Protein AF-A0A2T1D311-F1 (afdb_monomer_lite)

Secondary structure (DSSP, 8-state):
-------------HHHHHHHHHHHHHHHHHHHTSPPPPTTEEEEEEEEEETTEEEEEEEEEEE-TTS-EE--EEESTTSHHHHHHHHHHHHHHHHHHHHHHHHHHHHHHHHHHHHHHHHHHHHHHHTT-

pLDDT: mean 87.61, std 15.24, range [35.62, 97.69]

Radius of gyration: 26.02 Å; chains: 1; bounding box: 50×35×83 Å

Structure (mmCIF, N/CA/C/O backbone):
data_AF-A0A2T1D311-F1
#
_entry.id   AF-A0A2T1D311-F1
#
loop_
_atom_site.group_PDB
_atom_site.id
_atom_site.type_symbol
_atom_site.label_atom_id
_atom_site.label_alt_id
_atom_site.label_comp_id
_atom_site.label_asym_id
_atom_site.label_entity_id
_atom_site.label_seq_id
_atom_site.pdbx_PDB_ins_code
_atom_site.Cartn_x
_atom_site.Cartn_y
_atom_site.Cartn_z
_atom_site.occupancy
_atom_site.B_iso_or_equiv
_atom_site.auth_seq_id
_atom_site.auth_comp_id
_atom_site.auth_asym_id
_atom_site.auth_atom_id
_atom_site.pdbx_PDB_model_num
ATOM 1 N N . MET A 1 1 ? 34.226 -18.092 -45.002 1.00 39.03 1 MET A N 1
ATOM 2 C CA . MET A 1 1 ? 34.162 -16.711 -44.482 1.00 39.03 1 MET A CA 1
ATOM 3 C C . MET A 1 1 ? 32.817 -16.583 -43.801 1.00 39.03 1 MET A C 1
ATOM 5 O O . MET A 1 1 ? 31.813 -16.790 -44.463 1.00 39.03 1 MET A O 1
ATOM 9 N N . VAL A 1 2 ? 32.803 -16.440 -42.476 1.00 35.62 2 VAL A N 1
ATOM 10 C CA . VAL A 1 2 ? 31.567 -16.404 -41.684 1.00 35.62 2 VAL A CA 1
ATOM 11 C C . VAL A 1 2 ? 31.185 -14.937 -41.545 1.00 35.62 2 VAL A C 1
ATOM 13 O O . VAL A 1 2 ? 31.899 -14.184 -40.888 1.00 35.62 2 VAL A O 1
ATOM 16 N N . GLU A 1 3 ? 30.121 -14.524 -42.228 1.00 39.78 3 GLU A N 1
ATOM 17 C CA . GLU A 1 3 ? 29.543 -13.193 -42.062 1.00 39.78 3 GLU A CA 1
ATOM 18 C C . GLU A 1 3 ? 29.017 -13.068 -40.633 1.00 39.78 3 GLU A C 1
ATOM 20 O O . GLU A 1 3 ? 28.079 -13.752 -40.221 1.00 39.78 3 GLU A O 1
ATOM 25 N N . VAL A 1 4 ? 29.674 -12.209 -39.858 1.00 45.44 4 VAL A N 1
ATOM 26 C CA . VAL A 1 4 ? 29.231 -11.808 -38.529 1.00 45.44 4 VAL A CA 1
ATOM 27 C C . VAL A 1 4 ? 28.008 -10.922 -38.732 1.00 45.44 4 VAL A C 1
ATOM 29 O O . VAL A 1 4 ? 28.116 -9.716 -38.932 1.00 45.44 4 VAL A O 1
ATOM 32 N N . GLN A 1 5 ? 26.828 -11.538 -38.736 1.00 38.72 5 GLN A N 1
ATOM 33 C CA . GLN A 1 5 ? 25.574 -10.813 -38.609 1.00 38.72 5 GLN A CA 1
ATOM 34 C C . GLN A 1 5 ? 25.513 -10.258 -37.188 1.00 38.72 5 GLN A C 1
ATOM 36 O O . GLN A 1 5 ? 25.073 -10.931 -36.256 1.00 38.72 5 GLN A O 1
ATOM 41 N N . THR A 1 6 ? 25.997 -9.032 -37.006 1.00 46.44 6 THR A N 1
ATOM 42 C CA . THR A 1 6 ? 25.813 -8.269 -35.774 1.00 46.44 6 THR A CA 1
ATOM 43 C C . THR A 1 6 ? 24.332 -7.923 -35.675 1.00 46.44 6 THR A C 1
ATOM 45 O O . THR A 1 6 ? 23.867 -6.884 -36.137 1.00 46.44 6 THR A O 1
ATOM 48 N N . THR A 1 7 ? 23.545 -8.850 -35.133 1.00 44.66 7 THR A N 1
ATOM 49 C CA . THR A 1 7 ? 22.142 -8.634 -34.809 1.00 44.66 7 THR A CA 1
ATOM 50 C C . THR A 1 7 ? 22.061 -7.542 -33.749 1.00 44.66 7 THR A C 1
ATOM 52 O O . THR A 1 7 ? 22.130 -7.827 -32.554 1.00 44.66 7 THR A O 1
ATOM 55 N N . HIS A 1 8 ? 21.869 -6.293 -34.170 1.00 46.38 8 HIS A N 1
ATOM 56 C CA . HIS A 1 8 ? 21.360 -5.207 -33.329 1.00 46.38 8 HIS A CA 1
ATOM 57 C C . HIS A 1 8 ? 19.879 -5.464 -33.006 1.00 46.3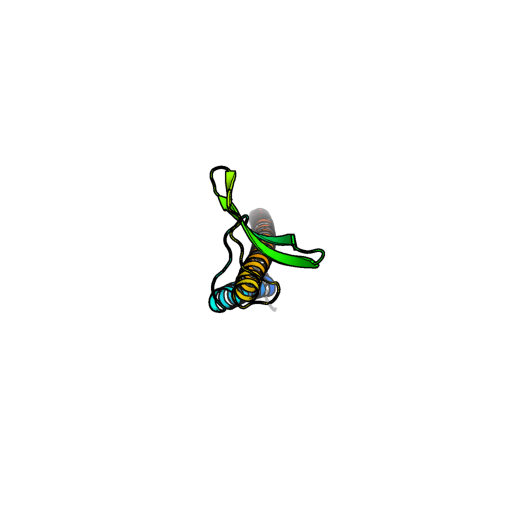8 8 HIS A C 1
ATOM 59 O O . HIS A 1 8 ? 18.995 -4.669 -33.308 1.00 46.38 8 HIS A O 1
ATOM 65 N N . LYS A 1 9 ? 19.580 -6.639 -32.440 1.00 45.53 9 LYS A N 1
ATOM 66 C CA . LYS A 1 9 ? 18.251 -6.964 -31.945 1.00 45.53 9 LYS A CA 1
ATOM 67 C C . LYS A 1 9 ? 18.118 -6.276 -30.597 1.00 45.53 9 LYS A C 1
ATOM 69 O O . LYS A 1 9 ? 18.650 -6.743 -29.596 1.00 45.53 9 LYS A O 1
ATOM 74 N N . THR A 1 10 ? 17.454 -5.130 -30.642 1.00 50.38 10 THR A N 1
ATOM 75 C CA . THR A 1 10 ? 17.013 -4.279 -29.541 1.00 50.38 10 THR A CA 1
ATOM 76 C C . THR A 1 10 ? 16.474 -5.126 -28.388 1.00 50.38 10 THR A C 1
ATOM 78 O O . THR A 1 10 ? 15.307 -5.508 -28.371 1.00 50.38 10 THR A O 1
ATOM 81 N N . MET A 1 11 ? 17.329 -5.469 -27.427 1.00 52.41 11 MET A N 1
ATOM 82 C CA . MET A 1 11 ? 16.879 -6.063 -26.178 1.00 52.41 11 MET A CA 1
ATOM 83 C C . MET A 1 11 ? 16.522 -4.914 -25.245 1.00 52.41 11 MET A C 1
ATOM 85 O O . MET A 1 11 ? 17.379 -4.420 -24.513 1.00 52.41 11 MET A O 1
ATOM 89 N N . ILE A 1 12 ? 15.244 -4.522 -25.194 1.00 60.59 12 ILE A N 1
ATOM 90 C CA . ILE A 1 12 ? 14.723 -4.199 -23.861 1.00 60.59 12 ILE A CA 1
ATOM 91 C C . ILE A 1 12 ? 15.013 -5.464 -23.068 1.00 60.59 12 ILE A C 1
ATOM 93 O O . ILE A 1 12 ? 14.526 -6.523 -23.455 1.00 60.59 12 ILE A O 1
ATOM 97 N N . SER A 1 13 ? 15.908 -5.375 -22.084 1.00 74.44 13 SER A N 1
ATOM 98 C CA . SER A 1 13 ? 16.422 -6.563 -21.404 1.00 74.44 13 SER A CA 1
ATOM 99 C C . SER A 1 13 ? 15.244 -7.453 -21.008 1.00 74.44 13 SER A C 1
ATOM 101 O O . SER A 1 13 ? 14.333 -6.970 -20.333 1.00 74.44 13 SER A O 1
ATOM 103 N N . ASP A 1 14 ? 15.229 -8.716 -21.452 1.00 83.81 14 ASP A N 1
ATOM 104 C CA . ASP A 1 14 ? 14.134 -9.669 -21.189 1.00 83.81 14 ASP A CA 1
ATOM 105 C C . ASP A 1 14 ? 13.773 -9.704 -19.694 1.00 83.81 14 ASP A C 1
ATOM 107 O O . ASP A 1 14 ? 12.617 -9.865 -19.306 1.00 83.81 14 ASP A O 1
ATOM 111 N N . HIS A 1 15 ? 14.771 -9.441 -18.850 1.00 86.06 15 HIS A N 1
ATOM 112 C CA . HIS A 1 15 ? 14.636 -9.256 -17.415 1.00 86.06 15 HIS A CA 1
ATOM 113 C C . HIS A 1 15 ? 13.689 -8.106 -17.014 1.00 86.06 15 HIS A C 1
ATOM 115 O O . HIS A 1 15 ? 12.881 -8.269 -16.106 1.00 86.06 15 HIS A O 1
ATOM 121 N N . LEU A 1 16 ? 13.761 -6.937 -17.659 1.00 89.31 16 LEU A N 1
ATOM 122 C CA . LEU A 1 16 ? 12.890 -5.794 -17.349 1.00 89.31 16 LEU A CA 1
ATOM 123 C C . LEU A 1 16 ? 11.436 -6.065 -17.743 1.00 89.31 16 LEU A C 1
ATOM 125 O O . LEU A 1 16 ? 10.522 -5.679 -17.016 1.00 89.31 16 LEU A O 1
ATOM 129 N N . GLN A 1 17 ? 11.215 -6.762 -18.860 1.00 87.31 17 GLN A N 1
ATOM 130 C CA . GLN A 1 17 ? 9.869 -7.179 -19.258 1.00 87.31 17 GLN A CA 1
ATOM 131 C C . GLN A 1 17 ? 9.313 -8.251 -18.313 1.00 87.31 17 GLN A C 1
ATOM 133 O O . GLN A 1 17 ? 8.153 -8.169 -17.903 1.00 87.31 17 GLN A O 1
ATOM 138 N N . ALA A 1 18 ? 10.145 -9.210 -17.899 1.00 91.56 18 ALA A N 1
ATOM 139 C CA . ALA A 1 18 ? 9.775 -10.203 -16.897 1.00 91.56 18 ALA A CA 1
ATOM 140 C C . ALA A 1 18 ? 9.414 -9.554 -15.550 1.00 91.56 18 ALA A C 1
ATOM 142 O O . ALA A 1 18 ? 8.396 -9.910 -14.956 1.00 91.56 18 ALA A O 1
ATOM 143 N N . GLU A 1 19 ? 10.183 -8.561 -15.091 1.00 94.50 19 GLU A N 1
ATOM 144 C CA . GLU A 1 19 ? 9.881 -7.856 -13.840 1.00 94.50 19 GLU A CA 1
ATOM 145 C C . GLU A 1 19 ? 8.589 -7.039 -13.944 1.00 94.50 19 GLU A C 1
ATOM 147 O O . GLU A 1 19 ? 7.784 -7.033 -13.014 1.00 94.50 19 GLU A O 1
ATOM 152 N N . ARG A 1 20 ? 8.318 -6.420 -15.099 1.00 93.12 20 ARG A N 1
ATOM 153 C CA . ARG A 1 20 ? 7.047 -5.723 -15.339 1.00 93.12 20 ARG A CA 1
ATOM 154 C C . ARG A 1 20 ? 5.863 -6.680 -15.220 1.00 93.12 20 ARG A C 1
ATOM 156 O O . ARG A 1 20 ? 4.870 -6.350 -14.572 1.00 93.12 20 ARG A O 1
ATOM 163 N N . LEU A 1 21 ? 5.977 -7.869 -15.812 1.00 95.38 21 LEU A N 1
ATOM 164 C CA . LEU A 1 21 ? 4.954 -8.906 -15.699 1.00 95.38 21 LEU A CA 1
ATOM 165 C C . LEU A 1 21 ? 4.796 -9.381 -14.248 1.00 95.38 21 LEU A C 1
ATOM 167 O O . LEU A 1 21 ? 3.669 -9.534 -13.777 1.00 95.38 21 LEU A O 1
ATOM 171 N N . ARG A 1 22 ? 5.905 -9.564 -13.520 1.00 97.12 22 ARG A N 1
ATOM 172 C CA . ARG A 1 22 ? 5.896 -9.945 -12.101 1.00 97.12 22 ARG A CA 1
ATOM 173 C C . ARG A 1 22 ? 5.150 -8.920 -11.248 1.00 97.12 22 ARG A C 1
ATOM 175 O O . ARG A 1 22 ? 4.305 -9.304 -10.443 1.00 97.12 22 ARG A O 1
ATOM 182 N N . LEU A 1 23 ? 5.424 -7.628 -11.437 1.00 97.00 23 LEU A N 1
ATOM 183 C CA . LEU A 1 23 ? 4.745 -6.549 -10.713 1.00 97.00 23 LEU A CA 1
ATOM 184 C C . LEU A 1 23 ? 3.243 -6.515 -11.020 1.00 97.00 23 LEU A C 1
ATOM 186 O O . LEU A 1 23 ? 2.448 -6.366 -10.094 1.00 97.00 23 LEU A O 1
ATOM 190 N N . GLN A 1 24 ? 2.847 -6.742 -12.277 1.00 96.31 24 GLN A N 1
ATOM 191 C CA . GLN A 1 24 ? 1.432 -6.833 -12.647 1.00 96.31 24 GLN A CA 1
ATOM 192 C C . GLN A 1 24 ? 0.732 -8.002 -11.941 1.00 96.31 24 GLN A C 1
ATOM 194 O O . GLN A 1 24 ? -0.335 -7.834 -11.354 1.00 96.31 24 GLN A O 1
ATOM 199 N N . GLN A 1 25 ? 1.362 -9.179 -11.928 1.00 97.25 25 GLN A N 1
ATOM 200 C CA . GLN A 1 25 ? 0.832 -10.352 -11.229 1.00 97.25 25 GLN A CA 1
ATOM 201 C C . GLN A 1 25 ? 0.719 -10.120 -9.717 1.00 97.25 25 GLN A C 1
ATOM 203 O O . GLN A 1 25 ? -0.248 -10.561 -9.095 1.00 97.25 25 GLN A O 1
ATOM 208 N N . LEU A 1 26 ? 1.685 -9.419 -9.114 1.00 97.19 26 LEU A N 1
ATOM 209 C CA . LEU A 1 26 ? 1.625 -9.038 -7.703 1.00 97.19 26 LEU A CA 1
ATOM 210 C C . LEU A 1 26 ? 0.474 -8.066 -7.433 1.00 97.19 26 LEU A C 1
ATOM 212 O O . LEU A 1 26 ? -0.237 -8.231 -6.440 1.00 97.19 26 LEU A O 1
ATOM 216 N N . GLU A 1 27 ? 0.256 -7.091 -8.314 1.00 96.12 27 GLU A N 1
ATOM 217 C CA . GLU A 1 27 ? -0.866 -6.160 -8.213 1.00 96.12 27 GLU A CA 1
ATOM 218 C C . GLU A 1 27 ? -2.210 -6.909 -8.219 1.00 96.12 27 GLU A C 1
ATOM 220 O O . GLU A 1 27 ? -3.036 -6.730 -7.316 1.00 96.12 27 GLU A O 1
ATOM 225 N N . ASP A 1 28 ? -2.394 -7.814 -9.180 1.00 96.25 28 ASP A N 1
ATOM 226 C CA . ASP A 1 28 ? -3.596 -8.640 -9.316 1.00 96.25 28 ASP A CA 1
ATOM 227 C C . ASP A 1 28 ? -3.786 -9.566 -8.103 1.00 96.25 28 ASP A C 1
ATOM 229 O O . ASP A 1 28 ? -4.892 -9.710 -7.563 1.00 96.25 28 ASP A O 1
ATOM 233 N N . ALA A 1 29 ? -2.696 -10.145 -7.597 1.00 96.50 29 ALA A N 1
ATOM 234 C CA . ALA A 1 29 ? -2.708 -10.967 -6.393 1.00 96.50 29 ALA A CA 1
ATOM 235 C C . ALA A 1 29 ? -3.115 -10.164 -5.145 1.00 96.50 29 ALA A C 1
ATOM 237 O O . ALA A 1 29 ? -3.833 -10.677 -4.287 1.00 96.50 29 ALA A O 1
ATOM 238 N N . VAL A 1 30 ? -2.703 -8.901 -5.017 1.00 96.00 30 VAL A N 1
ATOM 239 C CA . VAL A 1 30 ? -3.117 -8.051 -3.890 1.00 96.00 30 VAL A CA 1
ATOM 240 C C . VAL A 1 30 ? -4.583 -7.636 -4.022 1.00 96.00 30 VAL A C 1
ATOM 242 O O . VAL A 1 30 ? -5.320 -7.694 -3.033 1.00 96.00 30 VAL A O 1
ATOM 245 N N . ARG A 1 31 ? -5.031 -7.270 -5.230 1.00 93.50 31 ARG A N 1
ATOM 246 C CA . ARG A 1 31 ? -6.423 -6.871 -5.501 1.00 93.50 31 ARG A CA 1
ATOM 247 C C . ARG A 1 31 ? -7.412 -8.022 -5.300 1.00 93.50 31 ARG A C 1
ATOM 249 O O . ARG A 1 31 ? -8.488 -7.813 -4.743 1.00 93.50 31 ARG A O 1
ATOM 256 N N . SER A 1 32 ? -7.040 -9.243 -5.681 1.00 95.06 32 SER A N 1
ATOM 257 C CA . SER A 1 32 ? -7.888 -10.437 -5.518 1.00 95.06 32 SER A CA 1
ATOM 258 C C . SER A 1 32 ? -8.099 -10.854 -4.055 1.00 95.06 32 SER A C 1
ATOM 260 O O . SER A 1 32 ? -9.116 -11.466 -3.734 1.00 95.06 32 SER A O 1
ATOM 262 N N . ARG A 1 33 ? -7.206 -10.465 -3.131 1.00 93.06 33 ARG A N 1
ATOM 263 C CA . ARG A 1 33 ? -7.328 -10.762 -1.686 1.00 93.06 33 ARG A CA 1
ATOM 264 C C . ARG A 1 33 ? -8.437 -9.983 -0.973 1.00 93.06 33 ARG A C 1
ATOM 266 O O . ARG A 1 33 ? -8.745 -10.294 0.178 1.00 93.06 33 ARG A O 1
ATOM 273 N N . GLY A 1 34 ? -9.011 -8.956 -1.599 1.00 93.25 34 GLY A N 1
ATOM 274 C CA . GLY A 1 34 ? -10.183 -8.252 -1.081 1.00 93.25 34 GLY A CA 1
ATOM 275 C C . GLY A 1 34 ? -10.068 -6.731 -1.109 1.00 93.25 34 GLY A C 1
ATOM 276 O O . GLY A 1 34 ? -9.250 -6.146 -1.812 1.00 93.25 34 GLY A O 1
ATOM 277 N N . ARG A 1 35 ? -10.924 -6.064 -0.325 1.00 94.12 35 ARG A N 1
ATOM 278 C CA . ARG A 1 35 ? -11.097 -4.603 -0.396 1.00 94.12 35 ARG A CA 1
ATOM 279 C C . ARG A 1 35 ? -9.816 -3.856 -0.040 1.00 94.12 35 ARG A C 1
ATOM 281 O O . ARG A 1 35 ? -9.188 -4.142 0.980 1.00 94.12 35 ARG A O 1
ATOM 288 N N . VAL A 1 36 ? -9.482 -2.862 -0.849 1.00 96.19 36 VAL A N 1
ATOM 289 C CA . VAL A 1 36 ? -8.364 -1.940 -0.634 1.00 96.19 36 VAL A CA 1
ATOM 290 C C . VAL A 1 36 ? -8.894 -0.688 0.058 1.00 96.19 36 VAL A C 1
ATOM 292 O O . VAL A 1 36 ? -9.959 -0.183 -0.305 1.00 96.19 36 VAL A O 1
ATOM 295 N N . ALA A 1 37 ? -8.187 -0.200 1.078 1.00 95.31 37 ALA A N 1
ATOM 296 C CA . ALA A 1 37 ? -8.596 1.012 1.776 1.00 95.31 37 ALA A CA 1
ATOM 297 C C . ALA A 1 37 ? -8.493 2.246 0.857 1.00 95.31 37 ALA A C 1
ATOM 299 O O . ALA A 1 37 ? -7.554 2.341 0.063 1.00 95.31 37 ALA A O 1
ATOM 300 N N . PRO A 1 38 ? -9.401 3.230 0.986 1.00 93.06 38 PRO A N 1
ATOM 301 C CA . PRO A 1 38 ? -9.274 4.502 0.285 1.00 93.06 38 PRO A CA 1
ATOM 302 C C . PRO A 1 38 ? -7.980 5.253 0.635 1.00 93.06 38 PRO A C 1
ATOM 304 O O . PRO A 1 38 ? -7.331 5.010 1.663 1.00 93.06 38 PRO A O 1
ATOM 307 N N . ALA A 1 39 ? -7.631 6.226 -0.206 1.00 90.56 39 ALA A N 1
ATOM 308 C CA . ALA A 1 39 ? -6.593 7.202 0.112 1.00 90.56 39 ALA A CA 1
ATOM 309 C C . ALA A 1 39 ? -6.967 8.023 1.362 1.00 90.56 39 ALA A C 1
ATOM 311 O O . ALA A 1 39 ? -8.147 8.189 1.671 1.00 90.56 39 ALA A O 1
ATOM 312 N N . LYS A 1 40 ? -5.949 8.546 2.063 1.00 93.00 40 LYS A N 1
ATOM 313 C CA . LYS A 1 40 ? -6.104 9.406 3.254 1.00 93.00 40 LYS A CA 1
ATOM 314 C C . LYS A 1 40 ? -6.990 8.800 4.353 1.00 93.00 40 LYS A C 1
ATOM 316 O O . LYS A 1 40 ? -7.827 9.465 4.964 1.00 93.00 40 LYS A O 1
ATOM 321 N N . CYS A 1 41 ? -6.806 7.505 4.577 1.00 94.06 41 CYS A N 1
ATOM 322 C CA . CYS A 1 41 ? -7.478 6.751 5.624 1.00 94.06 41 CYS A CA 1
ATOM 323 C C . CYS A 1 41 ? -6.445 6.036 6.501 1.00 94.06 41 CYS A C 1
ATOM 325 O O . CYS A 1 41 ? -5.510 5.432 5.966 1.00 94.06 41 CYS A O 1
ATOM 327 N N . TRP A 1 42 ? -6.597 6.113 7.821 1.00 96.25 42 TRP A N 1
ATOM 328 C CA . TRP A 1 42 ? -5.701 5.481 8.789 1.00 96.25 42 TRP A CA 1
ATOM 329 C C . TRP A 1 42 ? -6.450 5.054 10.052 1.00 96.25 42 TRP A C 1
ATOM 331 O O . TRP A 1 42 ? -7.568 5.495 10.322 1.00 96.25 42 TRP A O 1
ATOM 341 N N . LEU A 1 43 ? -5.829 4.168 10.824 1.00 96.50 43 LEU A N 1
ATOM 342 C CA . LEU A 1 43 ? -6.322 3.753 12.131 1.00 96.50 43 LEU A CA 1
ATOM 343 C C . LEU A 1 43 ? -5.665 4.618 13.203 1.00 96.50 43 LEU A C 1
ATOM 345 O O . LEU A 1 43 ? -4.466 4.876 13.142 1.00 96.50 43 LEU A O 1
ATOM 349 N N . ALA A 1 44 ? -6.453 5.069 14.171 1.00 96.38 44 ALA A N 1
ATOM 350 C CA . ALA A 1 44 ? -5.970 5.833 15.311 1.00 96.38 44 ALA A CA 1
ATOM 351 C C . ALA A 1 44 ? -6.466 5.197 16.607 1.00 96.38 44 ALA A C 1
ATOM 353 O O . ALA A 1 44 ? -7.626 4.786 16.703 1.00 96.38 44 ALA A O 1
ATOM 354 N N . GLU A 1 45 ? -5.598 5.145 17.609 1.00 95.62 45 GLU A N 1
ATOM 355 C CA . GLU A 1 45 ? -6.000 4.758 18.954 1.00 95.62 45 GLU A CA 1
ATOM 356 C C . GLU A 1 45 ? -6.672 5.932 19.668 1.00 95.62 45 GLU A C 1
ATOM 358 O O . GLU A 1 45 ? -6.337 7.101 19.480 1.00 95.62 45 GLU A O 1
ATOM 363 N N . SER A 1 46 ? -7.668 5.608 20.479 1.00 93.81 46 SER A N 1
ATOM 364 C CA . SER A 1 46 ? -8.399 6.540 21.319 1.00 93.81 46 SER A CA 1
ATOM 365 C C . SER A 1 46 ? -8.527 5.914 22.697 1.00 93.81 46 SER A C 1
ATOM 367 O O . SER A 1 46 ? -8.955 4.766 22.826 1.00 93.81 46 SER A O 1
ATOM 369 N N . HIS A 1 47 ? -8.145 6.666 23.723 1.00 94.44 47 HIS A N 1
ATOM 370 C CA . HIS A 1 47 ? -8.224 6.220 25.106 1.00 94.44 47 HIS A CA 1
ATOM 371 C C . HIS A 1 47 ? -9.362 6.951 25.810 1.00 94.44 47 HIS A C 1
ATOM 373 O O . HIS A 1 47 ? -9.457 8.176 25.749 1.00 94.44 47 HIS A O 1
ATOM 379 N N . GLU A 1 48 ? -10.225 6.197 26.479 1.00 91.62 48 GLU A N 1
ATOM 380 C CA . GLU A 1 48 ? -11.333 6.729 27.264 1.00 91.62 48 GLU A CA 1
ATOM 381 C C . GLU A 1 48 ? -11.195 6.242 28.705 1.00 91.62 48 GLU A C 1
ATOM 383 O O . GLU A 1 48 ? -11.171 5.037 28.967 1.00 91.62 48 GLU A O 1
ATOM 388 N N . THR A 1 49 ? -11.110 7.174 29.653 1.00 93.19 49 THR A N 1
ATOM 389 C CA . THR A 1 49 ? -11.014 6.851 31.080 1.00 93.19 49 THR A CA 1
ATOM 390 C C . THR A 1 49 ? -12.391 6.939 31.724 1.00 93.19 49 THR A C 1
ATOM 392 O O . THR A 1 49 ? -13.035 7.985 31.691 1.00 93.19 49 THR A O 1
ATOM 395 N N . LYS A 1 50 ? -12.849 5.847 32.343 1.00 92.50 50 LYS A N 1
ATOM 396 C CA . LYS A 1 50 ? -14.119 5.783 33.078 1.00 92.50 50 LYS A CA 1
ATOM 397 C C . LYS A 1 50 ? -13.942 4.976 34.359 1.00 92.50 50 LYS A C 1
ATOM 399 O O . LYS A 1 50 ? -13.418 3.865 34.316 1.00 92.50 50 LYS A O 1
ATOM 404 N N . ASN A 1 51 ? -14.405 5.512 35.489 1.00 90.81 51 ASN A N 1
ATOM 405 C CA . ASN A 1 51 ? -14.309 4.877 36.813 1.00 90.81 51 ASN A CA 1
ATOM 406 C C . ASN A 1 51 ? -12.880 4.396 37.138 1.00 90.81 51 ASN A C 1
ATOM 408 O O . ASN A 1 51 ? -12.685 3.236 37.496 1.00 90.81 51 ASN A O 1
ATOM 412 N N . PHE A 1 52 ? -11.880 5.266 36.946 1.00 93.62 52 PHE A N 1
ATOM 413 C CA . PHE A 1 52 ? -10.451 4.973 37.166 1.00 93.62 52 PHE A CA 1
ATOM 414 C C . PHE A 1 52 ? -9.862 3.838 36.304 1.00 93.62 52 PHE A C 1
ATOM 416 O O . PHE A 1 52 ? -8.750 3.383 36.559 1.00 93.62 52 PHE A O 1
ATOM 423 N N . LYS A 1 53 ? -10.573 3.387 35.262 1.00 93.69 53 LYS A N 1
ATOM 424 C CA . LYS A 1 53 ? -10.070 2.433 34.265 1.00 93.69 53 LYS A CA 1
ATOM 425 C C . LYS A 1 53 ? -9.937 3.112 32.907 1.00 93.69 53 LYS A C 1
ATOM 427 O O . LYS A 1 53 ? -10.871 3.778 32.463 1.00 93.69 53 LYS A O 1
ATOM 432 N N . THR A 1 54 ? -8.806 2.899 32.241 1.00 92.75 54 THR A N 1
ATOM 433 C CA . THR A 1 54 ? -8.552 3.375 30.875 1.00 92.75 54 THR A CA 1
ATOM 434 C C . THR A 1 54 ? -8.907 2.283 29.874 1.00 92.75 54 THR A C 1
ATOM 436 O O . THR A 1 54 ? -8.432 1.153 29.979 1.00 92.75 54 THR A O 1
ATOM 439 N N . TYR A 1 55 ? -9.742 2.617 28.896 1.00 92.75 55 TYR A N 1
ATOM 440 C CA . TYR A 1 55 ? -10.145 1.733 27.810 1.00 92.75 55 TYR A CA 1
ATOM 441 C C . TYR A 1 55 ? -9.552 2.232 26.498 1.00 92.75 55 TYR A C 1
ATOM 443 O O . TYR A 1 55 ? -9.671 3.412 26.180 1.00 92.75 55 TYR A O 1
ATOM 451 N N . THR A 1 56 ? -8.958 1.329 25.721 1.00 95.00 56 THR A N 1
ATOM 452 C CA . THR A 1 56 ? -8.455 1.640 24.379 1.00 95.00 56 THR A CA 1
ATOM 453 C C . THR A 1 56 ? -9.466 1.211 23.326 1.00 95.00 56 THR A C 1
ATOM 455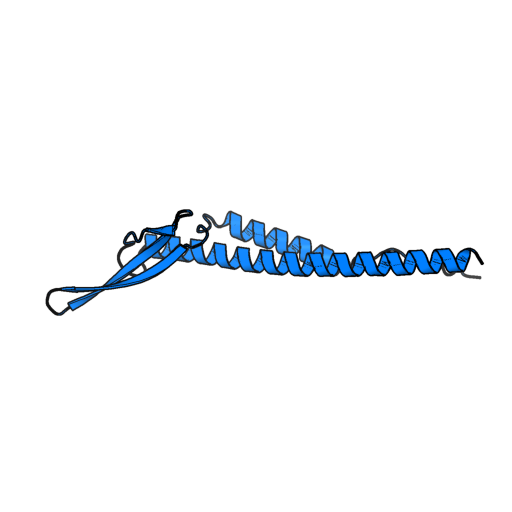 O O . THR A 1 56 ? -9.981 0.088 23.346 1.00 95.00 56 THR A O 1
ATOM 458 N N . TYR A 1 57 ? -9.708 2.105 22.378 1.00 95.12 57 TYR A N 1
ATOM 459 C CA . TYR A 1 57 ? -10.549 1.905 21.212 1.00 95.12 57 TYR A CA 1
ATOM 460 C C . TYR A 1 57 ? -9.794 2.305 19.952 1.00 95.12 57 TYR A C 1
ATOM 462 O O . TYR A 1 57 ? -8.936 3.181 19.970 1.00 95.12 57 TYR A O 1
ATOM 470 N N . ILE A 1 58 ? -10.147 1.677 18.843 1.00 97.00 58 ILE A N 1
ATOM 471 C CA . ILE A 1 58 ? -9.657 2.023 17.518 1.00 97.00 58 ILE A CA 1
ATOM 472 C C . ILE A 1 58 ? -10.701 2.892 16.835 1.00 97.00 58 ILE A C 1
ATOM 474 O O . ILE A 1 58 ? -11.889 2.562 16.818 1.00 97.00 58 ILE A O 1
ATOM 478 N N . ARG A 1 59 ? -10.255 3.978 16.215 1.00 96.25 59 ARG A N 1
ATOM 479 C CA . ARG A 1 59 ? -11.048 4.801 15.306 1.00 96.25 59 ARG A CA 1
ATOM 480 C C . ARG A 1 59 ? -10.491 4.691 13.897 1.00 96.25 59 ARG A C 1
ATOM 482 O O . ARG A 1 59 ? -9.280 4.658 13.698 1.00 96.25 59 ARG A O 1
ATOM 489 N N . LEU A 1 60 ? -11.388 4.653 12.922 1.00 96.38 60 LEU A N 1
ATOM 490 C CA . LEU A 1 60 ? -11.031 4.779 11.518 1.00 96.38 60 LEU A CA 1
ATOM 491 C C . LEU A 1 60 ? -11.090 6.249 11.146 1.00 96.38 60 LEU A C 1
ATOM 493 O O . LEU A 1 60 ? -12.179 6.807 11.068 1.00 96.38 60 LEU A O 1
ATOM 497 N N . VAL A 1 61 ? -9.949 6.873 10.906 1.00 96.50 61 VAL A N 1
ATOM 498 C CA . VAL A 1 61 ? -9.904 8.262 10.465 1.00 96.50 61 VAL A CA 1
ATOM 499 C C . VAL A 1 61 ? -9.893 8.298 8.941 1.00 96.50 61 VAL A C 1
ATOM 501 O O . VAL A 1 61 ? -9.129 7.584 8.293 1.00 96.50 61 VAL A O 1
ATOM 504 N N . MET A 1 62 ? -10.781 9.101 8.364 1.00 95.19 62 MET A N 1
ATOM 505 C CA . MET A 1 62 ? -10.917 9.302 6.924 1.00 95.19 62 MET A CA 1
ATOM 506 C C . MET A 1 62 ? -10.996 10.793 6.622 1.00 95.19 62 MET A C 1
ATOM 508 O O . MET A 1 62 ? -11.904 11.478 7.101 1.00 95.19 62 MET A O 1
ATOM 512 N N . GLU A 1 63 ? -10.090 11.282 5.783 1.00 94.38 63 GLU A N 1
ATOM 513 C CA . GLU A 1 63 ? -10.137 12.642 5.253 1.00 94.38 63 GLU A CA 1
ATOM 514 C C . GLU A 1 63 ? -10.880 12.651 3.909 1.00 94.38 63 GLU A C 1
ATOM 516 O O . GLU A 1 63 ? -10.478 12.009 2.936 1.00 94.38 63 GLU A O 1
ATOM 521 N N . LYS A 1 64 ? -11.999 13.374 3.842 1.00 89.06 64 LYS A N 1
ATOM 522 C CA . LYS A 1 64 ? -12.770 13.544 2.604 1.00 89.06 64 LYS A CA 1
ATOM 523 C C . LYS A 1 64 ? -12.104 14.577 1.692 1.00 89.06 64 LYS A C 1
ATOM 525 O O . LYS A 1 64 ? -11.368 15.446 2.146 1.00 89.06 64 LYS A O 1
ATOM 530 N N . LYS A 1 65 ? -12.450 14.560 0.398 1.00 85.12 65 LYS A N 1
ATOM 531 C CA . LYS A 1 65 ? -11.930 15.516 -0.607 1.00 85.12 65 LYS A CA 1
ATOM 532 C C . LYS A 1 65 ? -12.136 16.996 -0.244 1.00 85.12 65 LYS A C 1
ATOM 534 O O . LYS A 1 65 ? -11.384 17.835 -0.710 1.00 85.12 65 LYS A O 1
ATOM 539 N N . ASN A 1 66 ? -13.135 17.314 0.580 1.00 89.62 66 ASN A N 1
ATOM 540 C CA . ASN A 1 66 ? -13.417 18.670 1.061 1.00 89.62 66 ASN A CA 1
ATOM 541 C C . ASN A 1 66 ? -12.694 19.028 2.376 1.00 89.62 66 ASN A C 1
ATOM 543 O O . ASN A 1 66 ? -13.118 19.955 3.059 1.00 89.62 66 ASN A O 1
ATOM 547 N N . GLY A 1 67 ? -11.687 18.250 2.785 1.00 88.00 67 GLY A N 1
ATOM 548 C CA . GLY A 1 67 ? -10.941 18.442 4.033 1.00 88.00 67 GLY A CA 1
ATOM 549 C C . GLY A 1 67 ? -11.696 18.025 5.300 1.00 88.00 67 GLY A C 1
ATOM 550 O O . GLY A 1 67 ? -11.139 18.083 6.392 1.00 88.00 67 GLY A O 1
ATOM 551 N N . LYS A 1 68 ? -12.958 17.577 5.199 1.00 91.69 68 LYS A N 1
ATOM 552 C CA . LYS A 1 68 ? -13.709 17.109 6.372 1.00 91.69 68 LYS A CA 1
ATOM 553 C C . LYS A 1 68 ? -13.167 15.764 6.849 1.00 91.69 68 LYS A C 1
ATOM 555 O O . LYS A 1 68 ? -13.116 14.806 6.076 1.00 91.69 68 LYS A O 1
ATOM 560 N N . ILE A 1 69 ? -12.860 15.680 8.139 1.00 92.62 69 ILE A N 1
ATOM 561 C CA . ILE A 1 69 ? -12.398 14.457 8.796 1.00 92.62 69 ILE A CA 1
ATOM 562 C C . ILE A 1 69 ? -13.592 13.722 9.412 1.00 92.62 69 ILE A C 1
ATOM 564 O O . ILE A 1 69 ? -14.433 14.318 10.084 1.00 92.62 69 ILE A O 1
ATOM 568 N N . SER A 1 70 ? -13.671 12.414 9.183 1.00 92.88 70 SER A N 1
ATOM 569 C CA . SER A 1 70 ? -14.605 11.507 9.853 1.00 92.88 70 SER A CA 1
ATOM 570 C C . SER A 1 70 ? -13.814 10.477 10.648 1.00 92.88 70 SER A C 1
ATOM 572 O O . SER A 1 70 ? -12.840 9.938 10.132 1.00 92.88 70 SER A O 1
ATOM 574 N N . SER A 1 71 ? -14.214 10.215 11.894 1.00 93.25 71 SER A N 1
ATOM 575 C CA . SER A 1 71 ? -13.502 9.302 12.800 1.00 93.25 71 SER A CA 1
ATOM 576 C C . SER A 1 71 ? -14.427 8.297 13.509 1.00 93.25 71 SER A C 1
ATOM 578 O O . SER A 1 71 ? -14.487 8.278 14.743 1.00 93.25 71 SER A O 1
ATOM 580 N N . PRO A 1 72 ? -15.191 7.459 12.774 1.00 92.62 72 PRO A N 1
ATOM 581 C CA . PRO A 1 72 ? -16.025 6.431 13.390 1.00 92.62 72 PRO A CA 1
ATOM 582 C C . PRO A 1 72 ? -15.205 5.462 14.254 1.00 92.62 72 PRO A C 1
ATOM 584 O O . PRO A 1 72 ? -14.126 5.007 13.865 1.00 92.62 72 PRO A O 1
ATOM 587 N N . SER A 1 73 ? -15.747 5.114 15.424 1.00 92.81 73 SER A N 1
ATOM 588 C CA . SER A 1 73 ? -15.175 4.073 16.282 1.00 92.81 73 SER A CA 1
ATOM 589 C C . SER A 1 73 ? -15.369 2.699 15.645 1.00 92.81 73 SER A C 1
ATOM 591 O O . SER A 1 73 ? -16.475 2.327 15.250 1.00 92.81 73 SER A O 1
ATOM 593 N N . LEU A 1 74 ? -14.283 1.936 15.557 1.00 94.25 74 LEU A N 1
ATOM 594 C CA . LEU A 1 74 ? -14.297 0.536 15.146 1.00 94.25 74 LEU A CA 1
ATOM 595 C C . LEU A 1 74 ? -14.479 -0.408 16.335 1.00 94.25 74 LEU A C 1
ATOM 597 O O . LEU A 1 74 ? -14.741 -1.588 16.117 1.00 94.25 74 LEU A O 1
ATOM 601 N N . GLY A 1 75 ? -14.390 0.089 17.570 1.00 93.50 75 GLY A N 1
ATOM 602 C CA . GLY A 1 75 ? -14.457 -0.705 18.794 1.00 93.50 75 GLY A CA 1
ATOM 603 C C . GLY A 1 75 ? -13.071 -1.020 19.353 1.00 93.50 75 GLY A C 1
ATOM 604 O O . GLY A 1 75 ? -12.143 -0.234 19.203 1.00 93.50 75 GLY A O 1
ATOM 605 N N . ARG A 1 76 ? -12.935 -2.144 20.062 1.00 94.19 76 ARG A N 1
ATOM 606 C CA . ARG A 1 76 ? -11.679 -2.501 20.737 1.00 94.19 76 ARG A CA 1
ATOM 607 C C . ARG A 1 76 ? -10.594 -2.961 19.753 1.00 94.19 76 ARG A C 1
ATOM 609 O O . ARG A 1 76 ? -10.932 -3.572 18.733 1.00 94.19 76 ARG A O 1
ATOM 616 N N . PRO A 1 77 ? -9.308 -2.751 20.088 1.00 95.50 77 PRO A N 1
ATOM 617 C CA . PRO A 1 77 ? -8.197 -3.337 19.356 1.00 95.50 77 PRO A CA 1
ATOM 618 C C . PRO A 1 77 ? -8.380 -4.841 19.151 1.00 95.50 77 PRO A C 1
ATOM 620 O O . PRO A 1 77 ? -8.851 -5.569 20.024 1.00 95.50 77 PRO A O 1
ATOM 623 N N . GLY A 1 78 ? -8.020 -5.296 17.959 1.00 93.25 78 GLY A N 1
ATOM 624 C CA . GLY A 1 78 ? -8.044 -6.707 17.580 1.00 93.25 78 GLY A CA 1
ATOM 625 C C . GLY A 1 78 ? -9.422 -7.287 17.255 1.00 93.25 78 GLY A C 1
ATOM 626 O O . GLY A 1 78 ? -9.483 -8.473 16.933 1.00 93.25 78 GLY A O 1
ATOM 627 N N . ASN A 1 79 ? -10.505 -6.504 17.289 1.00 94.75 79 ASN A N 1
ATOM 628 C CA . ASN A 1 79 ? -11.812 -6.990 16.844 1.00 94.75 79 ASN A CA 1
ATOM 629 C C . ASN A 1 79 ? -11.874 -7.190 15.314 1.00 94.75 79 ASN A C 1
ATOM 631 O O . ASN A 1 79 ? -10.969 -6.790 14.580 1.00 94.75 79 ASN A O 1
ATOM 635 N N . VAL A 1 80 ? -12.951 -7.817 14.827 1.00 96.00 80 VAL A N 1
ATOM 636 C CA . VAL A 1 80 ? -13.106 -8.167 13.401 1.00 96.00 80 VAL A CA 1
ATOM 637 C C . VAL A 1 80 ? -12.978 -6.933 12.502 1.00 96.00 80 VAL A C 1
ATOM 639 O O . VAL A 1 80 ? -12.152 -6.929 11.596 1.00 96.00 80 VAL A O 1
ATOM 642 N N . ARG A 1 81 ? -13.699 -5.848 12.816 1.00 94.50 81 ARG A N 1
ATOM 643 C CA . ARG A 1 81 ? -13.657 -4.602 12.030 1.00 94.50 81 ARG A CA 1
ATOM 644 C C . ARG A 1 81 ? -12.266 -3.969 12.003 1.00 94.50 81 ARG A C 1
ATOM 646 O O . ARG A 1 81 ? -11.839 -3.490 10.959 1.00 94.50 81 ARG A O 1
ATOM 653 N N . HIS A 1 82 ? -11.554 -3.968 13.130 1.00 95.44 82 HIS A N 1
ATOM 654 C CA . HIS A 1 82 ? -10.178 -3.488 13.207 1.00 95.44 82 HIS A CA 1
ATOM 655 C C . HIS A 1 82 ? -9.264 -4.297 12.285 1.00 95.44 82 HIS A C 1
ATOM 657 O O . HIS A 1 82 ? -8.561 -3.706 11.473 1.00 95.44 82 HIS A O 1
ATOM 663 N N . ARG A 1 83 ? -9.321 -5.634 12.356 1.00 95.75 83 ARG A N 1
ATOM 664 C CA . ARG A 1 83 ? -8.498 -6.522 11.516 1.00 95.75 83 ARG A CA 1
ATOM 665 C C . ARG A 1 83 ? -8.810 -6.361 10.029 1.00 95.75 83 ARG A C 1
ATOM 667 O O . ARG A 1 83 ? -7.893 -6.323 9.215 1.00 95.75 83 ARG A O 1
ATOM 674 N N . GLU A 1 84 ? -10.086 -6.234 9.672 1.00 95.81 84 GLU A N 1
ATOM 675 C CA . GLU A 1 84 ? -10.516 -6.008 8.288 1.00 95.81 84 GLU A CA 1
ATOM 676 C C . GLU A 1 84 ? -9.954 -4.700 7.723 1.00 95.81 84 GLU A C 1
ATOM 678 O O . GLU A 1 84 ? -9.399 -4.692 6.621 1.00 95.81 84 GLU A O 1
ATOM 683 N N . TRP A 1 85 ? -10.051 -3.606 8.486 1.00 96.38 85 TRP A N 1
ATOM 684 C CA . TRP A 1 85 ? -9.501 -2.313 8.083 1.00 96.38 85 TRP A CA 1
ATOM 685 C C . TRP A 1 85 ? -7.978 -2.304 8.058 1.00 96.38 85 TRP A C 1
ATOM 687 O O . TRP A 1 85 ? -7.395 -1.760 7.122 1.00 96.38 85 TRP A O 1
ATOM 697 N N . GLN A 1 86 ? -7.335 -2.952 9.026 1.00 96.69 86 GLN A N 1
ATOM 698 C CA . GLN A 1 86 ? -5.887 -3.120 9.047 1.00 96.69 86 GLN A CA 1
ATOM 699 C C . GLN A 1 86 ? -5.410 -3.860 7.790 1.00 96.69 86 GLN A C 1
ATOM 701 O O . GLN A 1 86 ? -4.502 -3.395 7.106 1.00 96.69 86 GLN A O 1
ATOM 706 N N . ALA A 1 87 ? -6.081 -4.952 7.412 1.00 96.94 87 ALA A N 1
ATOM 707 C CA . ALA A 1 87 ? -5.774 -5.686 6.189 1.00 96.94 87 ALA A CA 1
ATOM 708 C C . ALA A 1 87 ? -6.043 -4.857 4.919 1.00 96.94 87 ALA A C 1
ATOM 710 O O . ALA A 1 87 ? -5.280 -4.933 3.959 1.00 96.94 87 ALA A O 1
ATOM 711 N N . ALA A 1 88 ? -7.110 -4.052 4.894 1.00 97.19 88 ALA A N 1
ATOM 712 C CA . ALA A 1 88 ? -7.419 -3.179 3.761 1.00 97.19 88 ALA A CA 1
ATOM 713 C C . ALA A 1 88 ? -6.379 -2.062 3.573 1.00 97.19 88 ALA A C 1
ATOM 715 O O . ALA A 1 88 ? -6.034 -1.736 2.434 1.00 97.19 88 ALA A O 1
ATOM 716 N N . ILE A 1 89 ? -5.873 -1.496 4.672 1.00 96.88 89 ILE A N 1
ATOM 717 C CA . ILE A 1 89 ? -4.807 -0.487 4.669 1.00 96.88 89 ILE A CA 1
ATOM 718 C C . ILE A 1 89 ? -3.484 -1.110 4.221 1.00 96.88 89 ILE A C 1
ATOM 720 O O . ILE A 1 89 ? -2.863 -0.580 3.304 1.00 96.88 89 ILE A O 1
ATOM 724 N N . ALA A 1 90 ? -3.121 -2.276 4.758 1.00 96.88 90 ALA A N 1
ATOM 725 C CA . ALA A 1 90 ? -1.917 -2.995 4.343 1.00 96.88 90 ALA A CA 1
ATOM 726 C C . ALA A 1 90 ? -1.936 -3.337 2.842 1.00 96.88 90 ALA A C 1
ATOM 728 O O . ALA A 1 90 ? -0.934 -3.180 2.152 1.00 96.88 90 ALA A O 1
ATOM 729 N N . ARG A 1 91 ? -3.096 -3.737 2.294 1.00 97.69 91 ARG A N 1
ATOM 730 C CA . ARG A 1 91 ? -3.250 -3.948 0.842 1.00 97.69 91 ARG A CA 1
ATOM 731 C C . ARG A 1 91 ? -3.027 -2.667 0.040 1.00 97.69 91 ARG A C 1
ATOM 733 O O . ARG A 1 91 ? -2.376 -2.717 -0.996 1.00 97.69 91 ARG A O 1
ATOM 740 N N . ARG A 1 92 ? -3.556 -1.527 0.498 1.00 97.31 92 ARG A N 1
ATOM 741 C CA . ARG A 1 92 ? -3.328 -0.226 -0.153 1.00 97.31 92 ARG A CA 1
ATOM 742 C C . ARG A 1 92 ? -1.843 0.130 -0.160 1.00 97.31 92 ARG A C 1
ATOM 744 O O . ARG A 1 92 ? -1.341 0.589 -1.175 1.00 97.31 92 ARG A O 1
ATOM 751 N N . GLU A 1 93 ? -1.158 -0.070 0.958 1.00 96.75 93 GLU A N 1
ATOM 752 C CA . GLU A 1 93 ? 0.274 0.219 1.083 1.00 96.75 93 GLU A CA 1
ATOM 753 C C . GLU A 1 93 ? 1.110 -0.674 0.166 1.00 96.75 93 GLU A C 1
ATOM 755 O O . GLU A 1 93 ? 1.925 -0.152 -0.589 1.00 96.75 93 GLU A O 1
ATOM 760 N N . ALA A 1 94 ? 0.813 -1.975 0.119 1.00 97.19 94 ALA A N 1
ATOM 761 C CA . ALA A 1 94 ? 1.447 -2.892 -0.824 1.00 97.19 94 ALA A CA 1
ATOM 762 C C . ALA A 1 94 ? 1.224 -2.467 -2.288 1.00 97.19 94 ALA A C 1
ATOM 764 O O . ALA A 1 94 ? 2.159 -2.469 -3.081 1.00 97.19 94 ALA A O 1
ATOM 765 N N . LEU A 1 95 ? 0.004 -2.052 -2.653 1.00 97.38 95 LEU A N 1
ATOM 766 C CA . LEU A 1 95 ? -0.278 -1.545 -4.001 1.00 97.38 95 LEU A CA 1
ATOM 767 C C . LEU A 1 95 ? 0.482 -0.253 -4.310 1.00 97.38 95 LEU A C 1
ATOM 769 O O . LEU A 1 95 ? 0.957 -0.084 -5.427 1.00 97.38 95 LEU A O 1
ATOM 773 N N . ASN A 1 96 ? 0.612 0.655 -3.343 1.00 96.50 96 ASN A N 1
ATOM 774 C CA . ASN A 1 96 ? 1.389 1.879 -3.530 1.00 96.50 96 ASN A CA 1
ATOM 775 C C . ASN A 1 96 ? 2.868 1.569 -3.787 1.00 96.50 96 ASN A C 1
ATOM 777 O O . ASN A 1 96 ? 3.462 2.170 -4.679 1.00 96.50 96 ASN A O 1
ATOM 781 N N . GLU A 1 97 ? 3.442 0.616 -3.051 1.00 97.19 97 GLU A N 1
ATOM 782 C CA . GLU A 1 97 ? 4.823 0.176 -3.248 1.00 97.19 97 GLU A CA 1
ATOM 783 C C . GLU A 1 97 ? 5.019 -0.472 -4.627 1.00 97.19 97 GLU A C 1
ATOM 785 O O . GLU A 1 97 ? 5.930 -0.090 -5.362 1.00 97.19 97 GLU A O 1
ATOM 790 N N . ILE A 1 98 ? 4.117 -1.377 -5.027 1.00 97.62 98 ILE A N 1
ATOM 791 C CA . ILE A 1 98 ? 4.135 -2.005 -6.358 1.00 97.62 98 ILE A CA 1
ATOM 792 C C . ILE A 1 98 ? 4.044 -0.941 -7.459 1.00 97.62 98 ILE A C 1
ATOM 794 O O . ILE A 1 98 ? 4.823 -0.969 -8.410 1.00 97.62 98 ILE A O 1
ATOM 798 N N . ASN A 1 99 ? 3.145 0.036 -7.320 1.00 96.12 99 ASN A N 1
ATOM 799 C CA . ASN A 1 99 ? 2.990 1.118 -8.294 1.00 96.12 99 ASN A CA 1
ATOM 800 C C . AS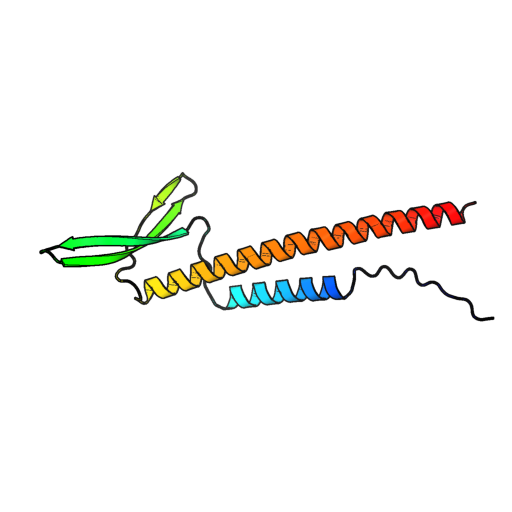N A 1 99 ? 4.246 1.993 -8.394 1.00 96.12 99 ASN A C 1
ATOM 802 O O . ASN A 1 99 ? 4.639 2.397 -9.492 1.00 96.12 99 ASN A O 1
ATOM 806 N N . GLN A 1 100 ? 4.903 2.271 -7.266 1.00 97.00 100 GLN A N 1
ATOM 807 C CA . GLN A 1 100 ? 6.164 3.007 -7.251 1.00 97.00 100 GLN A CA 1
ATOM 808 C C . GLN A 1 100 ? 7.267 2.220 -7.970 1.00 97.00 100 GLN A C 1
ATOM 810 O O . GLN A 1 100 ? 7.974 2.782 -8.807 1.00 97.00 100 GLN A O 1
ATOM 815 N N . GLN A 1 101 ? 7.378 0.916 -7.706 1.00 96.81 101 GLN A N 1
ATOM 816 C CA . GLN A 1 101 ? 8.314 0.029 -8.402 1.00 96.81 101 GLN A CA 1
ATOM 817 C C . GLN A 1 101 ? 8.032 -0.028 -9.908 1.00 96.81 101 GLN A C 1
ATOM 819 O O . GLN A 1 101 ? 8.957 0.111 -10.707 1.00 96.81 101 GLN A O 1
ATOM 824 N N . ALA A 1 102 ? 6.763 -0.141 -10.305 1.00 96.00 102 ALA A N 1
ATOM 825 C CA . ALA A 1 102 ? 6.353 -0.149 -11.706 1.00 96.00 102 ALA A CA 1
ATOM 826 C C . ALA A 1 102 ? 6.695 1.170 -12.415 1.00 96.00 102 ALA A C 1
ATOM 828 O O . ALA A 1 102 ? 7.141 1.156 -13.562 1.00 96.00 102 ALA A O 1
ATOM 829 N N . THR A 1 103 ? 6.549 2.302 -11.719 1.00 96.44 103 THR A N 1
ATOM 830 C CA . THR A 1 103 ? 6.921 3.627 -12.241 1.00 96.44 103 THR A CA 1
ATOM 831 C C . THR A 1 103 ? 8.424 3.706 -12.490 1.00 96.44 103 THR A C 1
ATOM 833 O O . THR A 1 103 ? 8.848 4.023 -13.599 1.00 96.44 103 THR A O 1
ATOM 836 N N . MET A 1 104 ? 9.237 3.339 -11.492 1.00 95.81 104 MET A N 1
ATOM 837 C CA . MET A 1 104 ? 10.698 3.327 -11.621 1.00 95.81 104 MET A CA 1
ATOM 838 C C . MET A 1 104 ? 11.163 2.395 -12.747 1.00 95.81 104 MET A C 1
ATOM 840 O O . MET A 1 104 ? 12.056 2.746 -13.517 1.00 95.81 104 MET A O 1
ATOM 844 N N . LEU A 1 105 ? 10.540 1.221 -12.877 1.00 95.00 105 LEU A N 1
ATOM 845 C CA . LEU A 1 105 ? 10.840 0.272 -13.945 1.00 95.00 105 LEU A CA 1
ATOM 846 C C . LEU A 1 105 ? 10.482 0.835 -15.327 1.00 95.00 105 LEU A C 1
ATOM 848 O O . LEU A 1 105 ? 11.273 0.706 -16.260 1.00 95.00 105 LEU A O 1
ATOM 852 N N . GLY A 1 106 ? 9.326 1.491 -15.453 1.00 93.12 106 GLY A N 1
ATOM 853 C CA . GLY A 1 106 ? 8.911 2.161 -16.685 1.00 93.12 106 GLY A CA 1
ATOM 854 C C . GLY A 1 106 ? 9.900 3.244 -17.118 1.00 93.12 106 GLY A C 1
ATOM 855 O O . GLY A 1 106 ? 10.295 3.285 -18.280 1.00 93.12 106 GLY A O 1
ATOM 856 N N . GLU A 1 107 ? 10.382 4.064 -16.179 1.00 94.50 107 GLU A N 1
ATOM 857 C CA . GLU A 1 107 ? 11.417 5.064 -16.464 1.00 94.50 107 GLU A CA 1
ATOM 858 C C . GLU A 1 107 ? 12.735 4.436 -16.938 1.00 94.50 107 GLU A C 1
ATOM 860 O O . GLU A 1 107 ? 13.396 4.974 -17.827 1.00 94.50 107 GLU A O 1
ATOM 865 N N . LEU A 1 108 ? 13.141 3.308 -16.348 1.00 92.56 108 LEU A N 1
ATOM 866 C CA . LEU A 1 108 ? 14.360 2.603 -16.748 1.00 92.56 108 LEU A CA 1
ATOM 867 C C . LEU A 1 108 ? 14.250 2.031 -18.161 1.00 92.56 108 LEU A C 1
ATOM 869 O O . LEU A 1 108 ? 15.185 2.199 -18.946 1.00 92.56 108 LEU A O 1
ATOM 873 N N . ILE A 1 109 ? 13.118 1.402 -18.488 1.00 90.81 109 ILE A N 1
ATOM 874 C CA . ILE A 1 109 ? 12.837 0.900 -19.839 1.00 90.81 109 ILE A CA 1
ATOM 875 C C . ILE A 1 109 ? 12.898 2.061 -20.837 1.00 90.81 109 ILE A C 1
ATOM 877 O O . ILE A 1 109 ? 13.651 1.986 -21.805 1.00 90.81 109 ILE A O 1
ATOM 881 N N . GLN A 1 110 ? 12.228 3.178 -20.539 1.00 91.56 110 GLN A N 1
ATOM 882 C CA . GLN A 1 110 ? 12.233 4.351 -21.414 1.00 91.56 110 GLN A CA 1
ATOM 883 C C . GLN A 1 110 ? 13.646 4.907 -21.645 1.00 91.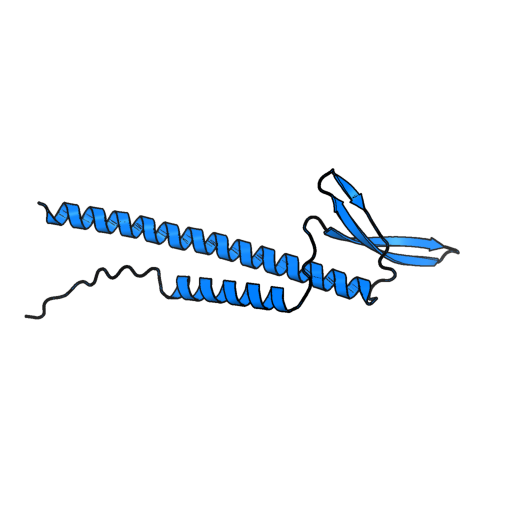56 110 GLN A C 1
ATOM 885 O O . GLN A 1 110 ? 14.008 5.270 -22.763 1.00 91.56 110 GLN A O 1
ATOM 890 N N . ARG A 1 111 ? 14.485 4.973 -20.601 1.00 91.56 111 ARG A N 1
ATOM 891 C CA . ARG A 1 111 ? 15.885 5.415 -20.745 1.00 91.56 111 ARG A CA 1
ATOM 892 C C . ARG A 1 111 ? 16.694 4.474 -21.641 1.00 91.56 111 ARG A C 1
ATOM 894 O O . ARG A 1 111 ? 17.549 4.956 -22.384 1.00 91.56 111 ARG A O 1
ATOM 901 N N . GLN A 1 112 ? 16.453 3.163 -21.576 1.00 89.44 112 GLN A N 1
ATOM 902 C CA . GLN A 1 112 ? 17.122 2.193 -22.449 1.00 89.44 112 GLN A CA 1
ATOM 903 C C . GLN A 1 112 ? 16.686 2.342 -23.906 1.00 89.44 112 GLN A C 1
ATOM 905 O O . GLN A 1 112 ? 17.547 2.384 -24.783 1.00 89.44 112 GLN A O 1
ATOM 910 N N . GLU A 1 113 ? 15.385 2.484 -24.149 1.00 88.12 113 GLU A N 1
ATOM 911 C CA . GLU A 1 113 ? 14.827 2.716 -25.485 1.00 88.12 113 GLU A CA 1
ATOM 912 C C . GLU A 1 113 ? 15.424 3.982 -26.109 1.00 88.12 113 GLU A C 1
ATOM 914 O O . GLU A 1 113 ? 16.014 3.921 -27.187 1.00 88.12 113 GLU A O 1
ATOM 919 N N . ASN A 1 114 ? 15.411 5.099 -25.374 1.00 89.88 114 ASN A N 1
ATOM 920 C CA . ASN A 1 114 ? 15.985 6.363 -25.841 1.00 89.88 114 ASN A CA 1
ATOM 921 C C . ASN A 1 114 ? 17.482 6.235 -26.174 1.00 89.88 114 ASN A C 1
ATOM 923 O O . ASN A 1 114 ? 17.963 6.813 -27.149 1.00 89.88 114 ASN A O 1
ATOM 927 N N . ARG A 1 115 ? 18.245 5.481 -25.368 1.00 88.00 115 ARG A N 1
ATOM 928 C CA . ARG A 1 115 ? 19.670 5.238 -25.631 1.00 88.00 115 ARG A CA 1
ATOM 929 C C . ARG A 1 115 ? 19.868 4.424 -26.906 1.00 88.00 115 ARG A C 1
ATOM 931 O O . ARG A 1 115 ? 20.760 4.751 -27.687 1.00 88.00 115 ARG A O 1
ATOM 938 N N . GLN A 1 116 ? 19.061 3.385 -27.105 1.00 84.44 116 GLN A N 1
ATOM 939 C CA . GLN A 1 116 ? 19.143 2.541 -28.290 1.00 84.44 116 GLN A CA 1
ATOM 940 C C . GLN A 1 116 ? 18.814 3.335 -29.555 1.00 84.44 116 GLN A C 1
ATOM 942 O O . GLN A 1 116 ? 19.566 3.262 -30.520 1.00 84.44 116 GLN A O 1
ATOM 947 N N . GLU A 1 117 ? 17.780 4.177 -29.524 1.00 86.06 117 GLU A N 1
ATOM 948 C CA . GLU A 1 117 ? 17.443 5.054 -30.648 1.00 86.06 117 GLU A CA 1
ATOM 949 C C . GLU A 1 117 ? 18.594 5.990 -31.040 1.00 86.06 117 GLU A C 1
ATOM 951 O O . GLU A 1 117 ? 18.826 6.224 -32.226 1.00 86.06 117 GLU A O 1
ATOM 956 N N . CYS A 1 118 ? 19.322 6.539 -30.062 1.00 86.00 118 CYS A N 1
ATOM 957 C CA . CYS A 1 118 ? 20.492 7.376 -30.330 1.00 86.00 118 CYS A CA 1
ATOM 958 C C . CYS A 1 118 ? 21.623 6.587 -31.001 1.00 86.00 118 CYS A C 1
ATOM 960 O O . CYS A 1 118 ? 22.240 7.091 -31.938 1.00 86.00 118 CYS A O 1
ATOM 962 N N . ILE A 1 119 ? 21.879 5.357 -30.544 1.00 86.06 119 ILE A N 1
ATOM 963 C CA . ILE A 1 119 ? 22.889 4.470 -31.140 1.00 86.06 119 ILE A CA 1
ATOM 964 C C . ILE A 1 119 ? 22.492 4.115 -32.574 1.00 86.06 119 ILE A C 1
ATOM 966 O O . ILE A 1 119 ? 23.300 4.265 -33.485 1.00 86.06 119 ILE A O 1
ATOM 970 N N . ASP A 1 120 ? 21.240 3.717 -32.793 1.00 84.31 120 ASP A N 1
ATOM 971 C CA . ASP A 1 120 ? 20.742 3.330 -34.114 1.00 84.31 120 ASP A CA 1
ATOM 972 C C . ASP A 1 120 ? 20.808 4.500 -35.107 1.00 84.31 120 ASP A C 1
ATOM 974 O O . ASP A 1 120 ? 21.144 4.309 -36.27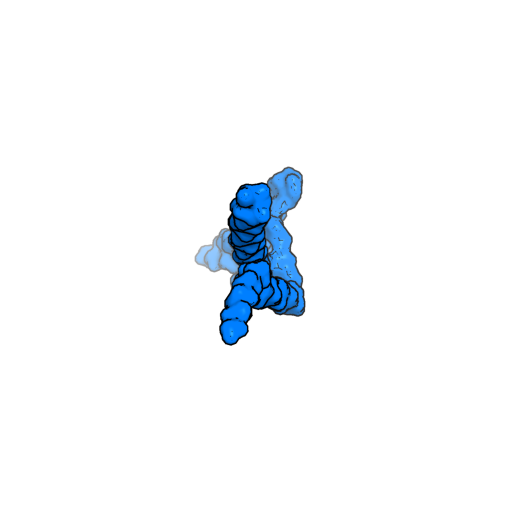6 1.00 84.31 120 ASP A O 1
ATOM 978 N N . LYS A 1 121 ? 20.525 5.728 -34.649 1.00 84.19 121 LYS A N 1
ATOM 979 C CA . LYS A 1 121 ? 20.700 6.948 -35.454 1.00 84.19 121 LYS A CA 1
ATOM 980 C C . LYS A 1 121 ? 22.169 7.194 -35.799 1.00 84.19 121 LYS A C 1
ATOM 982 O O . LYS A 1 121 ? 22.453 7.502 -36.951 1.00 84.19 121 LYS A O 1
ATOM 987 N N . ALA A 1 122 ? 23.081 7.041 -34.840 1.00 82.25 122 ALA A N 1
ATOM 988 C CA . ALA A 1 122 ? 24.512 7.233 -35.069 1.00 82.25 122 ALA A CA 1
ATOM 989 C C . ALA A 1 122 ? 25.070 6.219 -36.081 1.00 82.25 122 ALA A C 1
ATOM 991 O O . ALA A 1 122 ? 25.713 6.617 -37.043 1.00 82.25 122 ALA A O 1
ATOM 992 N N . VAL A 1 123 ? 24.739 4.931 -35.929 1.00 84.38 123 VAL A N 1
ATOM 993 C CA . VAL A 1 123 ? 25.169 3.865 -36.853 1.00 84.38 123 VAL A CA 1
ATOM 994 C C . VAL A 1 123 ? 24.638 4.093 -38.272 1.00 84.38 123 VAL A C 1
ATOM 996 O O . VAL A 1 123 ? 25.356 3.868 -39.245 1.00 84.38 123 VAL A O 1
ATOM 999 N N . ARG A 1 124 ? 23.388 4.559 -38.416 1.00 80.56 124 ARG A N 1
ATOM 1000 C CA . ARG A 1 124 ? 22.826 4.893 -39.736 1.00 80.56 124 ARG A CA 1
ATOM 1001 C C . ARG A 1 124 ? 23.565 6.041 -40.414 1.00 80.56 124 ARG A C 1
ATOM 1003 O O . ARG A 1 124 ? 23.732 5.979 -41.623 1.00 80.56 124 ARG A O 1
ATOM 1010 N N . LEU A 1 125 ? 23.973 7.063 -39.663 1.00 77.06 125 LEU A N 1
ATOM 1011 C CA . LEU A 1 125 ? 24.725 8.195 -40.209 1.00 77.0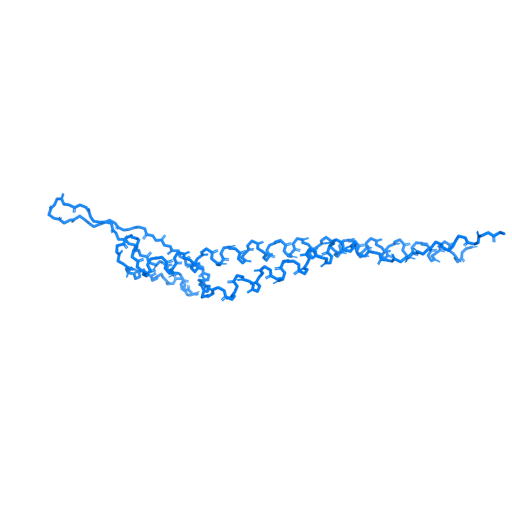6 125 LEU A CA 1
ATOM 1012 C C . LEU A 1 125 ? 26.127 7.764 -40.665 1.00 77.06 125 LEU A C 1
ATOM 1014 O O . LEU A 1 125 ? 26.521 8.118 -41.768 1.00 77.06 125 LEU A O 1
ATOM 1018 N N . ASP A 1 126 ? 26.805 6.922 -39.883 1.00 69.88 126 ASP A N 1
ATOM 1019 C CA . ASP A 1 126 ? 28.128 6.354 -40.209 1.00 69.88 126 ASP A CA 1
ATOM 1020 C C . ASP A 1 126 ? 28.098 5.431 -41.445 1.00 69.88 126 ASP A C 1
ATOM 1022 O O . ASP A 1 126 ? 29.102 5.232 -42.113 1.00 69.88 126 ASP A O 1
ATOM 1026 N N . SER A 1 127 ? 26.934 4.852 -41.766 1.00 69.88 127 SER A N 1
ATOM 1027 C CA . SER A 1 127 ? 26.749 3.983 -42.943 1.00 69.88 127 SER A CA 1
ATOM 1028 C C . SER A 1 127 ? 26.425 4.754 -44.233 1.00 69.88 127 SER A C 1
ATOM 1030 O O . SER A 1 127 ? 26.219 4.130 -45.275 1.00 69.88 127 SER A O 1
ATOM 1032 N N . MET A 1 128 ? 26.285 6.083 -44.160 1.00 61.88 128 MET A N 1
ATOM 1033 C CA . MET A 1 128 ? 25.977 6.956 -45.301 1.00 61.88 128 MET A CA 1
ATOM 1034 C C . MET A 1 128 ? 27.192 7.760 -45.802 1.00 61.88 128 MET A C 1
ATOM 1036 O O . MET A 1 128 ? 27.047 8.476 -46.795 1.00 61.88 128 MET A O 1
ATOM 1040 N N . GLU A 1 129 ? 28.350 7.636 -45.145 1.00 52.19 129 GLU A N 1
ATOM 1041 C CA . GLU A 1 129 ? 29.658 8.166 -45.575 1.00 52.19 129 GLU A CA 1
ATOM 1042 C C . GLU A 1 129 ? 30.511 7.079 -46.249 1.00 52.19 129 GLU A C 1
ATOM 1044 O O . GLU A 1 129 ? 31.243 7.427 -47.205 1.00 52.19 129 GLU A O 1
#

Foldseek 3Di:
DDPPPPPPPQDPPVVLVVVLVVLVVQLVVLPVVDAADDPQKDKDWDWDDDPNDIAIWIWIWHQDPVRDIDTDTPGHPPDPSNVVVVSNHVSNVSNVVSVVVSVVSVVVSVVSVVVSVVVVVVVVVVVVD

Organism: NCBI:txid1920490

Sequence (129 aa):
MVEVQTTHKTMISDHLQAERLRLQQLEDAVRSRGRVAPAKCWLAESHETKNFKTYTYIRLVMEKKNGKISSPSLGRPGNVRHREWQAAIARREALNEINQQATMLGELIQRQENRQECIDKAVRLDSME